Protein AF-A0A662VIE0-F1 (afdb_monomer_lite)

Sequence (160 aa):
VREYFLGFIYTVRKREKILIAVNLGGCILPSILAIKALFDLSIQISLIYWAIAFLLTSLLIYISARPVPGVGIVVPMFVPPIFASLISFIIVLASGAPINIIPKHSFSIGVLSSLFGADLLHLKDLQKIGPGVVSIGGAGTFDGIFLTGVFSVIFSLFLI

pLDDT: mean 90.66, std 10.14, range [57.38, 98.69]

Foldseek 3Di:
DFDDDPNDTDDDPDPQDEAEAEACQLAVVLQVLLVVLLVVCCVQFPVVLLVVLLVVLLQQQQVQWDQDAQAGIDHDLCSLLLSLLVSLQVSCVVRVTDLVSSLSSSLSSSLNSNLVNGPVVCPVVVVVRTGDYDYRSDDDNHRSSNSSSVSSSVNNVVVD

Radius of gyration: 19.53 Å; chains: 1; bounding box: 45×24×67 Å

Structure (mmCIF, N/CA/C/O backbone):
data_AF-A0A662VIE0-F1
#
_entry.id   AF-A0A662VIE0-F1
#
loop_
_atom_site.group_PDB
_atom_site.id
_atom_site.type_symbol
_atom_site.label_atom_id
_atom_site.label_alt_id
_atom_site.label_comp_id
_atom_site.label_asym_id
_atom_site.label_entity_id
_atom_site.label_seq_id
_atom_site.pdbx_PDB_ins_code
_atom_site.Cartn_x
_atom_site.Cartn_y
_atom_site.Cartn_z
_atom_site.occupancy
_atom_site.B_iso_or_equiv
_atom_site.auth_seq_id
_atom_site.auth_comp_id
_atom_site.auth_asym_id
_atom_site.auth_atom_id
_atom_site.pdbx_PDB_model_num
ATOM 1 N N . VAL A 1 1 ? -19.731 1.491 34.404 1.00 63.28 1 VAL A N 1
ATOM 2 C CA . VAL A 1 1 ? -20.916 2.108 35.052 1.00 63.28 1 VAL A CA 1
ATOM 3 C C . VAL A 1 1 ? -20.764 1.914 36.554 1.00 63.28 1 VAL A C 1
ATOM 5 O O . VAL A 1 1 ? -20.293 0.849 36.947 1.00 63.28 1 VAL A O 1
ATOM 8 N N . ARG A 1 2 ? -21.028 2.940 37.377 1.00 65.44 2 ARG A N 1
ATOM 9 C CA . ARG A 1 2 ? -21.099 2.772 38.838 1.00 65.44 2 ARG A CA 1
ATOM 10 C C . ARG A 1 2 ? -22.518 2.338 39.159 1.00 65.44 2 ARG A C 1
ATOM 12 O O . ARG A 1 2 ? -23.442 3.091 38.874 1.00 65.44 2 ARG A O 1
ATOM 19 N N . GLU A 1 3 ? -22.674 1.134 39.686 1.00 69.75 3 GLU A N 1
ATOM 20 C CA . GLU A 1 3 ? -23.978 0.636 40.109 1.00 69.75 3 GLU A CA 1
ATOM 21 C C . GLU A 1 3 ? -24.020 0.543 41.628 1.00 69.75 3 GLU A C 1
ATOM 23 O O . GLU A 1 3 ? -23.048 0.139 42.275 1.00 69.75 3 GLU A O 1
ATOM 28 N N . TYR A 1 4 ? -25.147 0.975 42.186 1.00 74.12 4 TYR A N 1
ATOM 29 C CA . TYR A 1 4 ? -25.430 0.877 43.606 1.00 74.12 4 TYR A CA 1
ATOM 30 C C . TYR A 1 4 ? -26.177 -0.428 43.843 1.00 74.12 4 TYR A C 1
ATOM 32 O O . TYR A 1 4 ? -27.304 -0.594 43.382 1.00 74.12 4 TYR A O 1
ATOM 40 N N . PHE A 1 5 ? -25.555 -1.345 44.575 1.00 76.25 5 PHE A N 1
ATOM 41 C CA . PHE A 1 5 ? -26.198 -2.576 45.021 1.00 76.25 5 PHE A CA 1
ATOM 42 C C . PHE A 1 5 ? -25.944 -2.724 46.523 1.00 76.25 5 PHE A C 1
ATOM 44 O O . PHE A 1 5 ? -24.807 -2.604 46.969 1.00 76.25 5 PHE A O 1
ATOM 51 N N . LEU A 1 6 ? -26.999 -2.898 47.326 1.00 76.56 6 LEU A N 1
ATOM 52 C CA . LEU A 1 6 ? -26.902 -3.035 48.793 1.00 76.56 6 LEU A CA 1
ATOM 53 C C . LEU A 1 6 ? -26.056 -1.946 49.502 1.00 76.56 6 LEU A C 1
ATOM 55 O O . LEU A 1 6 ? -25.358 -2.228 50.468 1.00 76.56 6 LEU A O 1
ATOM 59 N N . GLY A 1 7 ? -26.082 -0.696 49.027 1.00 78.94 7 GLY A N 1
ATOM 60 C CA . GLY A 1 7 ? -25.344 0.418 49.648 1.00 78.94 7 GLY A CA 1
ATOM 61 C C . GLY A 1 7 ? -23.833 0.451 49.368 1.00 78.94 7 GLY A C 1
ATOM 62 O O . GLY A 1 7 ? -23.171 1.415 49.747 1.00 78.94 7 GLY A O 1
ATOM 63 N N . PHE A 1 8 ? -23.291 -0.535 48.650 1.00 79.00 8 PHE A N 1
ATOM 64 C CA . PHE A 1 8 ? -21.900 -0.544 48.201 1.00 79.00 8 PHE A CA 1
ATOM 65 C C . PHE A 1 8 ? -21.789 -0.036 46.758 1.00 79.00 8 PHE A C 1
ATOM 67 O O . PHE A 1 8 ? -22.622 -0.335 45.898 1.00 79.00 8 PHE A O 1
ATOM 74 N N . ILE A 1 9 ? -20.743 0.750 46.487 1.00 76.81 9 ILE A N 1
ATOM 75 C CA . ILE A 1 9 ? -20.433 1.233 45.138 1.00 76.81 9 ILE A CA 1
ATOM 76 C C . ILE A 1 9 ? -19.655 0.137 44.413 1.00 76.81 9 ILE A C 1
ATOM 78 O O . ILE A 1 9 ? -18.470 -0.071 44.679 1.00 76.81 9 ILE A O 1
ATOM 82 N N . TYR A 1 10 ? -20.298 -0.525 43.453 1.00 72.81 10 TYR A N 1
ATOM 83 C CA . TYR A 1 10 ? -19.626 -1.477 42.576 1.00 72.81 10 TYR A CA 1
ATOM 84 C C . TYR A 1 10 ? -19.176 -0.777 41.294 1.00 72.81 10 TYR A C 1
ATOM 86 O O . TYR A 1 10 ? -19.947 -0.100 40.608 1.00 72.81 10 TYR A O 1
ATOM 94 N N . THR A 1 11 ? -17.903 -0.959 40.939 1.00 71.06 11 THR A N 1
ATOM 95 C CA . THR A 1 11 ? -17.400 -0.569 39.617 1.00 71.06 11 THR A CA 1
ATOM 96 C C . THR A 1 11 ? -17.534 -1.757 38.678 1.00 71.06 11 THR A C 1
ATOM 98 O O . THR A 1 11 ? -16.665 -2.627 38.631 1.00 71.06 11 THR A O 1
ATOM 101 N N . VAL A 1 12 ? -18.612 -1.787 37.896 1.00 71.31 12 VAL A N 1
ATOM 102 C CA . VAL A 1 12 ? -18.763 -2.773 36.824 1.00 71.31 12 VAL A CA 1
ATOM 103 C C . VAL A 1 12 ? -17.941 -2.293 35.626 1.00 71.31 12 VAL A C 1
ATOM 105 O O . VAL A 1 12 ? -18.335 -1.367 34.902 1.00 71.31 12 VAL A O 1
ATOM 108 N N . ARG A 1 13 ? -16.765 -2.903 35.421 1.00 61.56 13 ARG A N 1
ATOM 109 C CA . ARG A 1 13 ? -16.000 -2.779 34.172 1.00 61.56 13 ARG A CA 1
ATOM 110 C C . ARG A 1 13 ? -16.655 -3.675 33.123 1.00 61.56 13 ARG A C 1
ATOM 112 O O . ARG A 1 13 ? -16.384 -4.872 33.065 1.00 61.56 13 ARG A O 1
ATOM 119 N N . LYS A 1 14 ? -17.537 -3.107 32.300 1.00 64.62 14 LYS A N 1
ATOM 120 C CA . LYS A 1 14 ? -18.070 -3.810 31.128 1.00 64.62 14 LYS A CA 1
ATOM 121 C C . LYS A 1 14 ? -16.891 -4.066 30.184 1.00 64.62 14 LYS A C 1
ATOM 123 O O . LYS A 1 14 ? -16.194 -3.126 29.816 1.00 64.62 14 LYS A O 1
ATOM 128 N N . ARG A 1 15 ? -16.612 -5.331 29.851 1.00 59.56 15 ARG A N 1
ATOM 129 C CA . ARG A 1 15 ? -15.583 -5.675 28.857 1.00 59.56 15 ARG A CA 1
ATOM 130 C C . ARG A 1 15 ? -16.057 -5.148 27.505 1.00 59.56 15 ARG A C 1
ATOM 132 O O . ARG A 1 15 ? -16.968 -5.714 26.904 1.00 59.56 15 ARG A O 1
ATOM 139 N N . GLU A 1 16 ? -15.462 -4.057 27.059 1.00 71.06 16 GLU A N 1
ATOM 140 C CA . GLU A 1 16 ? -15.642 -3.529 25.715 1.00 71.06 16 GLU A CA 1
ATOM 141 C C . GLU A 1 16 ? -14.942 -4.480 24.741 1.00 71.06 16 GLU A C 1
ATOM 143 O O . GLU A 1 16 ? -13.717 -4.575 24.706 1.00 71.06 16 GLU A O 1
ATOM 148 N N . LYS A 1 17 ? -15.730 -5.294 24.031 1.00 79.88 17 LYS A N 1
ATOM 149 C CA . LYS A 1 17 ? -15.209 -6.180 22.989 1.00 79.88 17 LYS A CA 1
ATOM 150 C C . LYS A 1 17 ? -15.035 -5.361 21.713 1.00 79.88 17 LYS A C 1
ATOM 152 O O . LYS A 1 17 ? -15.981 -4.710 21.275 1.00 79.88 17 LYS A O 1
ATOM 157 N N . ILE A 1 18 ? -13.847 -5.433 21.122 1.00 84.75 18 ILE A N 1
ATOM 158 C CA . ILE A 1 18 ? -13.578 -4.926 19.776 1.00 84.75 18 ILE A CA 1
ATOM 159 C C . ILE A 1 18 ? -13.529 -6.142 18.852 1.00 84.75 18 ILE A C 1
ATOM 161 O O . ILE A 1 18 ? -12.729 -7.053 19.070 1.00 84.75 18 ILE A O 1
ATOM 165 N N . LEU A 1 19 ? -14.415 -6.185 17.859 1.00 87.94 19 LEU A N 1
ATOM 166 C CA . LEU A 1 19 ? -14.378 -7.179 16.791 1.00 87.94 19 LEU A CA 1
ATOM 167 C C . LEU A 1 19 ? -13.547 -6.606 15.643 1.00 87.94 19 LEU A C 1
ATOM 169 O O . LEU A 1 19 ? -13.921 -5.582 15.077 1.00 87.94 19 LEU A O 1
ATOM 173 N N . ILE A 1 20 ? -12.450 -7.271 15.291 1.00 89.25 20 ILE A N 1
ATOM 174 C CA . ILE A 1 20 ? -11.660 -6.920 14.109 1.00 89.25 20 ILE A CA 1
ATOM 175 C C . ILE A 1 20 ? -12.140 -7.794 12.951 1.00 89.25 20 ILE A C 1
ATOM 177 O O . ILE A 1 20 ? -11.976 -9.013 12.981 1.00 89.25 20 ILE A O 1
ATOM 181 N N . ALA A 1 21 ? -12.756 -7.171 11.953 1.00 90.88 21 ALA A N 1
ATOM 182 C CA . ALA A 1 21 ? -13.117 -7.794 10.687 1.00 90.88 21 ALA A CA 1
ATOM 183 C C . ALA A 1 21 ? -12.044 -7.494 9.631 1.00 90.88 21 ALA A C 1
ATOM 185 O O . ALA A 1 21 ? -11.347 -6.484 9.716 1.00 90.88 21 ALA A O 1
ATOM 186 N N . VAL A 1 22 ? -11.912 -8.368 8.633 1.00 92.12 22 VAL A N 1
ATOM 187 C CA . VAL A 1 22 ? -11.001 -8.169 7.498 1.00 92.12 22 VAL A CA 1
ATOM 188 C C . VAL A 1 22 ? -11.806 -8.246 6.210 1.00 92.12 22 VAL A C 1
ATOM 190 O O . VAL A 1 22 ? -12.504 -9.229 5.962 1.00 92.12 22 VAL A O 1
ATOM 193 N N . ASN A 1 23 ? -11.713 -7.207 5.388 1.00 92.00 23 ASN A N 1
ATOM 194 C CA . ASN A 1 23 ? -12.481 -7.100 4.160 1.00 92.00 23 ASN A CA 1
ATOM 195 C C . ASN A 1 23 ? -11.909 -7.987 3.043 1.00 92.00 23 ASN A C 1
ATOM 197 O O . ASN A 1 23 ? -10.735 -7.872 2.678 1.00 92.00 23 ASN A O 1
ATOM 201 N N . LEU A 1 24 ? -12.752 -8.837 2.448 1.00 92.25 24 LEU A N 1
ATOM 202 C CA . LEU A 1 24 ? -12.349 -9.713 1.348 1.00 92.25 24 LEU A CA 1
ATOM 203 C C . LEU A 1 24 ? -11.944 -8.921 0.092 1.00 92.25 24 LEU A C 1
ATOM 205 O O . LEU A 1 24 ? -10.879 -9.164 -0.471 1.00 92.25 24 LEU A O 1
ATOM 209 N N . GLY A 1 25 ? -12.779 -7.972 -0.338 1.00 90.50 25 GLY A N 1
ATOM 210 C CA . GLY A 1 25 ? -12.562 -7.182 -1.554 1.00 90.50 25 GLY A CA 1
ATOM 211 C C . GLY A 1 25 ? -11.614 -6.002 -1.347 1.00 90.50 25 GLY A C 1
ATOM 212 O O . GLY A 1 25 ? -10.791 -5.718 -2.210 1.00 90.50 25 GLY A O 1
ATOM 213 N N . GLY A 1 26 ? -11.697 -5.348 -0.189 1.00 90.56 26 GLY A N 1
ATOM 214 C CA . GLY A 1 26 ? -10.900 -4.170 0.150 1.00 90.56 26 GLY A CA 1
ATOM 215 C C . GLY A 1 26 ? -9.487 -4.475 0.651 1.00 90.56 26 GLY A C 1
ATOM 216 O O . GLY A 1 26 ? -8.593 -3.670 0.417 1.00 90.56 26 GLY A O 1
ATOM 217 N N . CYS A 1 27 ? -9.258 -5.630 1.294 1.00 93.44 27 CYS A N 1
ATOM 218 C CA . CYS A 1 27 ? -7.961 -5.983 1.888 1.00 93.44 27 CYS A CA 1
ATOM 219 C C . CYS A 1 27 ? -7.388 -7.299 1.348 1.00 93.44 27 CYS A C 1
ATOM 221 O O . CYS A 1 27 ? -6.265 -7.303 0.842 1.00 93.44 27 CYS A O 1
ATOM 223 N N . ILE A 1 28 ? -8.126 -8.412 1.414 1.00 95.06 28 ILE A N 1
ATOM 224 C CA . ILE A 1 28 ? -7.574 -9.746 1.101 1.00 95.06 28 ILE A CA 1
ATOM 225 C C . ILE A 1 28 ? -7.199 -9.870 -0.380 1.00 95.06 28 ILE A C 1
ATOM 227 O O . ILE A 1 28 ? -6.041 -10.150 -0.691 1.00 95.06 28 ILE A O 1
ATOM 231 N N . LEU A 1 29 ? -8.146 -9.641 -1.297 1.00 95.12 29 LEU A N 1
ATOM 232 C CA . LEU A 1 29 ? -7.886 -9.754 -2.737 1.00 95.12 29 LEU A CA 1
ATOM 233 C C . LEU A 1 29 ? -6.785 -8.787 -3.214 1.00 95.12 29 LEU A C 1
ATOM 235 O O . LEU A 1 29 ? -5.857 -9.254 -3.877 1.00 95.12 29 LEU A O 1
ATOM 239 N N . PRO A 1 30 ? -6.795 -7.489 -2.850 1.00 95.56 30 PRO A N 1
ATOM 240 C CA . PRO A 1 30 ? -5.729 -6.567 -3.230 1.00 95.56 30 PRO A CA 1
ATOM 241 C C . PRO A 1 30 ? -4.369 -7.019 -2.703 1.00 95.56 30 PRO A C 1
ATOM 243 O O . PRO A 1 30 ? -3.398 -7.005 -3.454 1.00 95.56 30 PRO A O 1
ATOM 246 N N . SER A 1 31 ? -4.299 -7.485 -1.450 1.00 97.38 31 SER A N 1
ATOM 247 C CA . SER A 1 31 ? -3.048 -7.962 -0.846 1.00 97.38 31 SER A CA 1
ATOM 248 C C . SER A 1 31 ? -2.485 -9.176 -1.577 1.00 97.38 31 SER A C 1
ATOM 250 O O . SER A 1 31 ? -1.291 -9.214 -1.862 1.00 97.38 31 SER A O 1
ATOM 252 N N . ILE A 1 32 ? -3.333 -10.141 -1.951 1.00 98.12 32 ILE A N 1
ATOM 253 C CA . ILE A 1 32 ? -2.916 -11.301 -2.752 1.00 98.12 32 ILE A CA 1
ATOM 254 C C . ILE A 1 32 ? -2.345 -10.840 -4.098 1.00 98.12 32 ILE A C 1
ATOM 256 O O . ILE A 1 32 ? -1.264 -11.280 -4.491 1.00 98.12 32 ILE A O 1
ATOM 260 N N . LEU A 1 33 ? -3.030 -9.925 -4.791 1.00 98.19 33 LEU A N 1
ATOM 261 C CA . LEU A 1 33 ? -2.561 -9.393 -6.073 1.00 98.19 33 LEU A CA 1
ATOM 262 C C . LEU A 1 33 ? -1.246 -8.614 -5.925 1.00 98.19 33 LEU A C 1
ATOM 264 O O . LEU A 1 33 ? -0.368 -8.729 -6.777 1.00 98.19 33 LEU A O 1
ATOM 268 N N . ALA A 1 34 ? -1.082 -7.856 -4.842 1.00 98.25 34 ALA A N 1
ATOM 269 C CA . ALA A 1 34 ? 0.118 -7.073 -4.568 1.00 98.25 34 ALA A CA 1
ATOM 270 C C . ALA A 1 34 ? 1.328 -7.949 -4.211 1.00 98.25 34 ALA A C 1
ATOM 272 O O . ALA A 1 34 ? 2.441 -7.662 -4.655 1.00 98.25 34 ALA A O 1
ATOM 273 N N . ILE A 1 35 ? 1.107 -9.042 -3.473 1.00 98.38 35 ILE A N 1
ATOM 274 C CA . ILE A 1 35 ? 2.117 -10.071 -3.189 1.00 98.38 35 ILE A CA 1
ATOM 275 C C . ILE A 1 35 ? 2.496 -10.811 -4.474 1.00 98.38 35 ILE A C 1
ATOM 277 O O . ILE A 1 35 ? 3.675 -11.012 -4.753 1.00 98.38 35 ILE A O 1
ATOM 281 N N . LYS A 1 36 ? 1.518 -11.170 -5.310 1.00 98.25 36 LYS A N 1
ATOM 282 C CA . LYS A 1 36 ? 1.792 -11.757 -6.627 1.00 98.25 36 LYS A CA 1
ATOM 283 C C . LYS A 1 36 ? 2.630 -10.807 -7.485 1.00 98.25 36 LYS A C 1
ATOM 285 O O . LYS A 1 36 ? 3.603 -11.233 -8.099 1.00 98.25 36 LYS A O 1
ATOM 290 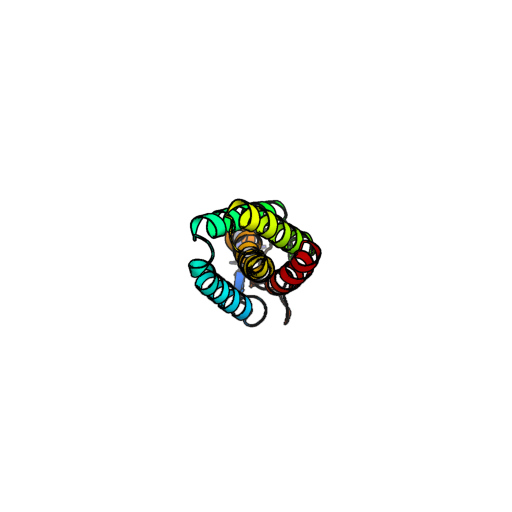N N . ALA A 1 37 ? 2.285 -9.518 -7.507 1.00 97.88 37 ALA A N 1
ATOM 291 C CA . ALA A 1 37 ? 3.049 -8.498 -8.218 1.00 97.88 37 ALA A CA 1
ATOM 292 C C . ALA A 1 37 ? 4.489 -8.378 -7.691 1.00 97.88 37 ALA A C 1
ATOM 294 O O . ALA A 1 37 ? 5.403 -8.251 -8.498 1.00 97.88 37 ALA A O 1
ATOM 295 N N . LEU A 1 38 ? 4.704 -8.482 -6.375 1.00 97.94 38 LEU A N 1
ATOM 296 C CA . LEU A 1 38 ? 6.040 -8.536 -5.773 1.00 97.94 38 LEU A CA 1
ATOM 297 C C . LEU A 1 38 ? 6.860 -9.724 -6.304 1.00 97.94 38 LEU A C 1
ATOM 299 O O . LEU A 1 38 ? 7.998 -9.534 -6.725 1.00 97.94 38 LEU A O 1
ATOM 303 N N . PHE A 1 39 ? 6.283 -10.927 -6.343 1.00 97.25 39 PHE A N 1
ATOM 304 C CA . PHE A 1 39 ? 6.978 -12.106 -6.875 1.00 97.25 39 PHE A CA 1
ATOM 305 C C . PHE A 1 39 ? 7.306 -11.987 -8.369 1.00 97.25 39 PHE A C 1
ATOM 307 O O . PHE A 1 39 ? 8.388 -12.383 -8.794 1.00 97.25 39 PHE A O 1
ATOM 314 N N . ASP A 1 40 ? 6.420 -11.394 -9.173 1.00 95.94 40 ASP A N 1
ATOM 315 C CA . ASP A 1 40 ? 6.742 -11.093 -10.573 1.00 95.94 40 ASP A CA 1
ATOM 316 C C . ASP A 1 40 ? 7.915 -10.101 -10.683 1.00 95.94 40 ASP A C 1
ATOM 318 O O . ASP A 1 40 ? 8.771 -10.228 -11.558 1.00 95.94 40 ASP A O 1
ATOM 322 N N . LEU A 1 41 ? 7.928 -9.081 -9.817 1.00 96.88 41 LEU A N 1
ATOM 323 C CA . LEU A 1 41 ? 8.922 -8.009 -9.825 1.00 96.88 41 LEU A CA 1
ATOM 324 C C . LEU A 1 41 ? 10.296 -8.487 -9.363 1.00 96.88 41 LEU A C 1
ATOM 326 O O . LEU A 1 41 ? 11.288 -7.950 -9.844 1.00 96.88 41 LEU A O 1
ATOM 330 N N . SER A 1 42 ? 10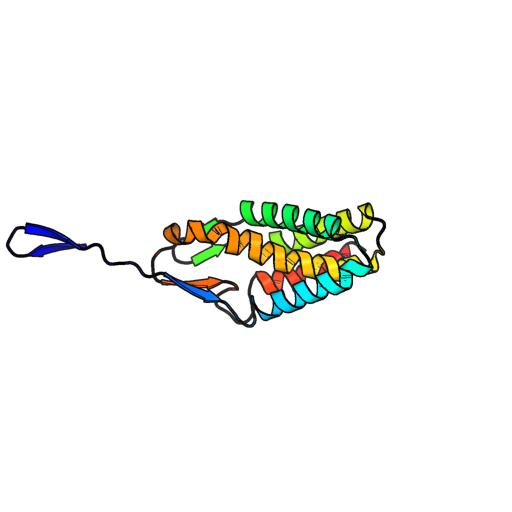.389 -9.504 -8.498 1.00 93.56 42 SER A N 1
ATOM 331 C CA . SER A 1 42 ? 11.681 -9.971 -7.967 1.00 93.56 42 SER A CA 1
ATOM 332 C C . SER A 1 42 ? 12.648 -10.503 -9.033 1.00 93.56 42 SER A C 1
ATOM 334 O O . SER A 1 42 ? 13.835 -10.653 -8.764 1.00 93.56 42 SER A O 1
ATOM 336 N N . ILE A 1 43 ? 12.153 -10.774 -10.246 1.00 93.88 43 ILE A N 1
ATOM 337 C CA . ILE A 1 43 ? 12.966 -11.161 -11.411 1.00 93.88 43 ILE A CA 1
ATOM 338 C C . ILE A 1 43 ? 13.611 -9.929 -12.078 1.00 93.88 43 ILE A C 1
ATOM 340 O O . ILE A 1 43 ? 14.653 -10.040 -12.715 1.00 93.88 43 ILE A O 1
ATOM 344 N N . GLN A 1 44 ? 12.988 -8.754 -11.951 1.00 94.69 44 GLN A N 1
ATOM 345 C CA . GLN A 1 44 ? 13.355 -7.517 -12.653 1.00 94.69 44 GLN A CA 1
ATOM 346 C C . GLN A 1 44 ? 14.021 -6.481 -11.740 1.00 94.69 44 GLN A C 1
ATOM 348 O O . GLN A 1 44 ? 14.810 -5.668 -12.213 1.00 94.69 44 GLN A O 1
ATOM 353 N N . ILE A 1 45 ? 13.702 -6.496 -10.446 1.00 95.69 45 ILE A N 1
ATOM 354 C CA . ILE A 1 45 ? 14.254 -5.596 -9.435 1.00 95.69 45 ILE A CA 1
ATOM 355 C C . ILE A 1 45 ? 14.587 -6.391 -8.169 1.00 95.69 45 ILE A C 1
ATOM 357 O O . ILE A 1 45 ? 13.833 -7.269 -7.751 1.00 95.69 45 ILE A O 1
ATOM 361 N N . SER A 1 46 ? 15.730 -6.090 -7.546 1.00 96.31 46 SER A N 1
ATOM 362 C CA . SER A 1 46 ? 16.131 -6.766 -6.308 1.00 96.31 46 SER A CA 1
ATOM 363 C C . SER A 1 46 ? 15.147 -6.474 -5.173 1.00 96.31 46 SER A C 1
ATOM 365 O O . SER A 1 46 ? 14.693 -5.340 -4.995 1.00 96.31 46 SER A O 1
ATOM 367 N N . LEU A 1 47 ? 14.879 -7.493 -4.353 1.00 96.81 47 LEU A N 1
ATOM 368 C CA . LEU A 1 47 ? 13.954 -7.414 -3.221 1.00 96.81 47 LEU A CA 1
ATOM 369 C C . LEU A 1 47 ? 14.333 -6.307 -2.223 1.00 96.81 47 LEU A C 1
ATOM 371 O O . LEU A 1 47 ? 13.455 -5.758 -1.564 1.00 96.81 47 LEU A O 1
ATOM 375 N N . ILE A 1 48 ? 15.617 -5.936 -2.141 1.00 97.50 48 ILE A N 1
ATOM 376 C CA . ILE A 1 48 ? 16.078 -4.848 -1.270 1.00 97.50 48 ILE A CA 1
ATOM 377 C C . ILE A 1 48 ? 15.478 -3.493 -1.667 1.00 97.50 48 ILE A C 1
ATOM 379 O O . ILE A 1 48 ? 15.042 -2.746 -0.797 1.00 97.50 48 ILE A O 1
ATOM 383 N N . TYR A 1 49 ? 15.388 -3.192 -2.966 1.00 97.94 49 TYR A N 1
ATOM 384 C CA . TYR A 1 49 ? 14.812 -1.937 -3.453 1.00 97.94 49 TYR A CA 1
ATOM 385 C C . TYR A 1 49 ? 13.313 -1.887 -3.183 1.00 97.94 49 TYR A C 1
ATOM 387 O O . TYR A 1 49 ? 12.807 -0.881 -2.685 1.00 97.94 49 TYR A O 1
ATOM 395 N N . TRP A 1 50 ? 12.622 -3.003 -3.424 1.00 98.19 50 TRP A N 1
ATOM 396 C CA . TRP A 1 50 ? 11.210 -3.126 -3.081 1.00 98.19 50 TRP A CA 1
ATOM 397 C C . TRP A 1 50 ? 10.985 -2.940 -1.574 1.00 98.19 50 TRP A C 1
ATOM 399 O O . TRP A 1 50 ? 10.120 -2.168 -1.170 1.00 98.19 50 TRP A O 1
ATOM 409 N N . ALA A 1 51 ? 11.805 -3.576 -0.730 1.00 98.38 51 ALA A N 1
ATOM 410 C CA . ALA A 1 51 ? 11.708 -3.461 0.723 1.00 98.38 51 ALA A CA 1
ATOM 411 C C . ALA A 1 51 ? 11.954 -2.025 1.210 1.00 98.38 51 ALA A C 1
ATOM 413 O O . ALA A 1 51 ? 11.228 -1.546 2.079 1.00 98.38 51 ALA A O 1
ATOM 414 N N . ILE A 1 52 ? 12.926 -1.311 0.629 1.00 98.44 52 ILE A N 1
ATOM 415 C CA . ILE A 1 52 ? 13.170 0.109 0.927 1.00 98.44 52 ILE A CA 1
ATOM 416 C C . ILE A 1 52 ? 11.940 0.945 0.560 1.00 98.44 52 ILE A C 1
ATOM 418 O O . ILE A 1 52 ? 11.459 1.716 1.391 1.00 98.44 52 ILE A O 1
ATOM 422 N N . ALA A 1 53 ? 11.396 0.770 -0.648 1.00 98.50 53 ALA A N 1
ATOM 423 C CA . ALA A 1 53 ? 10.195 1.480 -1.081 1.00 98.50 53 ALA A CA 1
ATOM 424 C C . ALA A 1 53 ? 9.005 1.202 -0.153 1.00 98.50 53 ALA A C 1
ATOM 426 O O . ALA A 1 53 ? 8.298 2.128 0.250 1.00 98.50 53 ALA A O 1
ATOM 427 N N . PHE A 1 54 ? 8.819 -0.062 0.228 1.00 98.69 54 PHE A N 1
ATOM 428 C CA . PHE A 1 54 ? 7.749 -0.500 1.111 1.00 98.69 54 PHE A CA 1
ATOM 429 C C . PHE A 1 54 ? 7.885 0.121 2.502 1.00 98.69 54 PHE A C 1
ATOM 431 O O . PHE A 1 54 ? 6.912 0.665 3.022 1.00 98.69 54 PHE A O 1
ATOM 438 N N . LEU A 1 55 ? 9.075 0.082 3.104 1.00 98.50 55 LEU A N 1
ATOM 439 C CA . LEU A 1 55 ? 9.312 0.625 4.442 1.00 98.50 55 LEU A CA 1
ATOM 440 C C . LEU A 1 55 ? 9.143 2.145 4.474 1.00 98.50 55 LEU A C 1
ATOM 442 O O . LEU A 1 55 ? 8.452 2.658 5.355 1.00 98.50 55 LEU A O 1
ATOM 446 N N . LEU A 1 56 ? 9.713 2.859 3.498 1.00 98.50 56 LEU A N 1
ATOM 447 C CA . LEU A 1 56 ? 9.580 4.314 3.397 1.00 98.50 56 LEU A CA 1
ATOM 448 C C . LEU A 1 56 ? 8.118 4.728 3.215 1.00 98.50 56 LEU A C 1
ATOM 450 O O . LEU A 1 56 ? 7.617 5.571 3.956 1.00 98.50 56 LEU A O 1
ATOM 454 N N . THR A 1 57 ? 7.414 4.099 2.272 1.00 98.56 57 THR A N 1
ATOM 455 C CA . THR A 1 57 ? 6.009 4.425 1.999 1.00 98.56 57 THR A CA 1
ATOM 456 C C . THR A 1 57 ? 5.126 4.084 3.201 1.00 98.56 57 THR A C 1
ATOM 458 O O . THR A 1 57 ? 4.282 4.889 3.586 1.00 98.56 57 THR A O 1
ATOM 461 N N . SER A 1 58 ? 5.357 2.940 3.856 1.00 98.50 58 SER A N 1
ATOM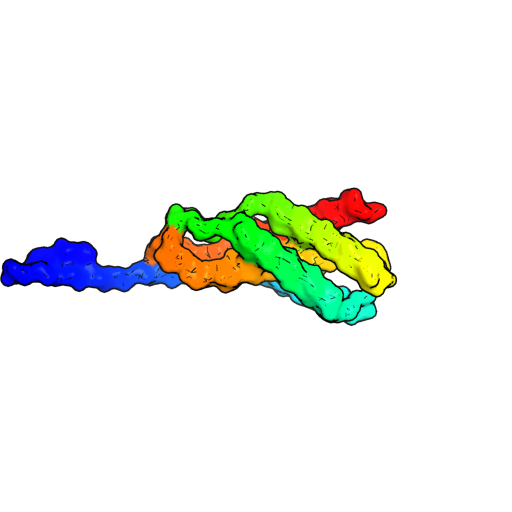 462 C CA . SER A 1 58 ? 4.609 2.548 5.061 1.00 98.50 58 SER A CA 1
ATOM 463 C C . SER A 1 58 ? 4.812 3.535 6.204 1.00 98.50 58 SER A C 1
ATOM 465 O O . SER A 1 58 ? 3.850 3.873 6.886 1.00 98.50 58 SER A O 1
ATOM 467 N N . LEU A 1 59 ? 6.041 4.023 6.404 1.00 98.38 59 LEU A N 1
ATOM 468 C CA . LEU A 1 59 ? 6.347 5.018 7.431 1.00 98.38 59 LEU A CA 1
ATOM 469 C C . LEU A 1 59 ? 5.612 6.339 7.170 1.00 98.38 59 LEU A C 1
ATOM 471 O O . LEU A 1 59 ? 5.024 6.907 8.088 1.00 98.38 59 LEU A O 1
ATOM 475 N N . LEU A 1 60 ? 5.606 6.815 5.922 1.00 98.19 60 LEU A N 1
ATOM 476 C CA . LEU A 1 60 ? 4.900 8.044 5.556 1.00 98.19 60 LEU A CA 1
ATOM 477 C C . LEU A 1 60 ? 3.383 7.914 5.734 1.00 98.19 60 LEU A C 1
ATOM 479 O O . LEU A 1 60 ? 2.740 8.833 6.246 1.00 98.19 60 LEU A O 1
ATOM 483 N N . ILE A 1 61 ? 2.813 6.769 5.352 1.00 97.06 61 ILE A N 1
ATOM 484 C CA . ILE A 1 61 ? 1.390 6.475 5.555 1.00 97.06 61 ILE A CA 1
ATOM 485 C C . ILE A 1 61 ? 1.071 6.402 7.049 1.00 97.06 61 ILE A C 1
ATOM 487 O O . ILE A 1 61 ? 0.100 7.014 7.484 1.00 97.06 61 ILE A O 1
ATOM 491 N N . TYR A 1 62 ? 1.912 5.729 7.837 1.00 96.69 62 TYR A N 1
ATOM 492 C CA . TYR A 1 62 ? 1.755 5.621 9.285 1.00 96.69 62 TYR A CA 1
ATOM 493 C C . TYR A 1 62 ? 1.704 6.998 9.957 1.00 96.69 62 TYR A C 1
ATOM 495 O O . TYR A 1 62 ? 0.777 7.285 10.703 1.00 96.69 62 TYR A O 1
ATOM 503 N N . ILE A 1 63 ? 2.643 7.893 9.638 1.00 96.94 63 ILE A N 1
ATOM 504 C CA . ILE A 1 63 ? 2.673 9.252 10.209 1.00 96.94 63 ILE A CA 1
ATOM 505 C C . ILE A 1 63 ? 1.463 10.090 9.752 1.00 96.94 63 ILE A C 1
ATOM 507 O O . ILE A 1 63 ? 1.021 10.996 10.459 1.00 96.94 63 ILE A O 1
ATOM 511 N N . SER A 1 64 ? 0.914 9.793 8.573 1.00 95.31 64 SER A N 1
ATOM 512 C CA . SER A 1 64 ? -0.251 10.493 8.016 1.00 95.31 64 SER A CA 1
ATOM 513 C C . SER A 1 64 ? -1.586 9.993 8.576 1.00 95.31 64 SER A C 1
ATOM 515 O O . SER A 1 64 ? -2.601 10.682 8.438 1.00 95.31 64 SER A O 1
ATOM 517 N N . ALA A 1 65 ? -1.602 8.809 9.187 1.00 93.25 65 ALA A N 1
ATOM 518 C CA . ALA A 1 65 ? -2.796 8.180 9.721 1.00 93.25 65 ALA A CA 1
ATOM 519 C C . ALA A 1 65 ? -3.163 8.732 11.104 1.00 93.25 65 ALA A C 1
ATOM 521 O O . ALA A 1 65 ? -2.308 9.124 11.900 1.00 93.25 65 ALA A O 1
ATOM 522 N N . ARG A 1 66 ? -4.465 8.787 11.398 1.00 91.75 66 ARG A N 1
ATOM 523 C CA . ARG A 1 66 ? -4.984 9.253 12.690 1.00 91.75 66 ARG A CA 1
ATOM 524 C C . ARG A 1 66 ? -6.109 8.339 13.179 1.00 91.75 66 ARG A C 1
ATOM 526 O O . ARG A 1 66 ? -7.064 8.130 12.433 1.00 91.75 66 ARG A O 1
ATOM 533 N N . PRO A 1 67 ? -6.059 7.826 14.421 1.00 89.06 67 PRO A N 1
ATOM 534 C CA . PRO A 1 67 ? -7.192 7.128 15.015 1.00 89.06 67 PRO A CA 1
ATOM 535 C C . PRO A 1 67 ? -8.272 8.147 15.404 1.00 89.06 67 PRO A C 1
ATOM 537 O O . PRO A 1 67 ? -8.032 9.041 16.217 1.00 89.06 67 PRO A O 1
ATOM 540 N N . VAL A 1 68 ? -9.463 8.015 14.826 1.00 87.69 68 VAL A N 1
ATOM 541 C CA . VAL A 1 68 ? -10.621 8.877 15.087 1.00 87.69 68 VAL A CA 1
ATOM 542 C C . VAL A 1 68 ? -11.708 8.063 15.805 1.00 87.69 68 VAL A C 1
ATOM 544 O O . VAL A 1 68 ? -12.183 7.063 15.253 1.00 87.69 68 VAL A O 1
ATOM 547 N N . PRO A 1 69 ? -12.120 8.469 17.025 1.00 85.19 69 PRO A N 1
ATOM 548 C CA . PRO A 1 69 ? -13.153 7.777 17.794 1.00 85.19 69 PRO A CA 1
ATOM 549 C C . PRO A 1 69 ? -14.455 7.609 17.011 1.00 85.19 69 PRO A C 1
ATOM 551 O O . PRO A 1 69 ? -14.935 8.553 16.385 1.00 85.19 69 PRO A O 1
ATOM 554 N N . GLY A 1 70 ? -15.020 6.401 17.036 1.00 80.06 70 GLY A N 1
ATOM 555 C CA . GLY A 1 70 ? -16.257 6.070 16.320 1.00 80.06 70 GLY A CA 1
ATOM 556 C C . GLY A 1 70 ? -16.154 6.001 14.789 1.00 80.06 70 GLY A C 1
ATOM 557 O O . GLY A 1 70 ? -17.139 5.637 14.153 1.00 80.06 70 GLY A O 1
ATOM 558 N N . VAL A 1 71 ? -14.995 6.312 14.194 1.00 81.88 71 VAL A N 1
ATOM 559 C CA . VAL A 1 71 ? -14.772 6.253 12.736 1.00 81.88 71 VAL A CA 1
ATOM 560 C C . VAL A 1 71 ? -13.790 5.144 12.370 1.00 81.88 71 VAL A C 1
ATOM 562 O O . VAL A 1 71 ? -14.067 4.356 11.472 1.00 81.88 71 VAL A O 1
ATOM 565 N N . GLY A 1 72 ? -12.654 5.060 13.065 1.00 85.12 72 GLY A N 1
ATOM 566 C CA . GLY A 1 72 ? -11.583 4.127 12.725 1.00 85.12 72 GLY A CA 1
ATOM 567 C C . GLY A 1 72 ? -10.237 4.824 12.551 1.00 85.12 72 GLY A C 1
ATOM 568 O O . GLY A 1 72 ? -10.020 5.922 13.060 1.00 85.12 72 GLY A O 1
ATOM 569 N N . ILE A 1 73 ? -9.326 4.187 11.821 1.00 88.62 73 ILE A N 1
ATOM 570 C CA . ILE A 1 73 ? -8.061 4.801 11.409 1.00 88.62 73 ILE A CA 1
ATOM 571 C C . ILE A 1 73 ? -8.304 5.513 10.079 1.00 88.62 73 ILE A C 1
ATOM 573 O O . ILE A 1 73 ? -8.706 4.885 9.104 1.00 88.62 73 ILE A O 1
ATOM 577 N N . VAL A 1 74 ? -8.087 6.826 10.039 1.00 89.81 74 VAL A N 1
ATOM 578 C CA . VAL A 1 74 ? -8.265 7.627 8.823 1.00 89.81 74 VAL A CA 1
ATOM 579 C C . VAL A 1 74 ? -6.923 8.076 8.271 1.00 89.81 74 VAL A C 1
ATOM 581 O O . VAL A 1 74 ? -6.037 8.491 9.016 1.00 89.81 74 VAL A O 1
ATOM 584 N N . VAL A 1 75 ? -6.799 8.037 6.948 1.00 92.00 75 VAL A N 1
ATOM 585 C CA . VAL A 1 75 ? -5.651 8.554 6.198 1.00 92.00 75 VAL A CA 1
ATOM 586 C C . VAL A 1 75 ? -6.182 9.475 5.098 1.00 92.00 75 VAL A C 1
ATOM 588 O O . VAL A 1 75 ? -7.196 9.138 4.481 1.00 92.00 75 VAL A O 1
ATOM 591 N N . PRO A 1 76 ? -5.553 10.631 4.818 1.00 92.25 76 PRO A N 1
ATOM 592 C CA . PRO A 1 76 ? -5.972 11.473 3.704 1.00 92.25 76 PRO A CA 1
ATOM 593 C C . PRO A 1 76 ? -5.907 10.704 2.378 1.00 92.25 76 PRO A C 1
ATOM 595 O O . PRO A 1 76 ? -4.861 10.174 2.015 1.00 92.25 76 PRO A O 1
ATOM 598 N N . MET A 1 77 ? -7.021 10.668 1.646 1.00 90.38 77 MET A N 1
ATOM 599 C CA . MET A 1 77 ? -7.260 9.726 0.542 1.00 90.38 77 MET A CA 1
ATOM 600 C C . MET A 1 77 ? -6.142 9.660 -0.511 1.00 90.38 77 MET A C 1
ATOM 602 O O . MET A 1 77 ? -5.762 8.574 -0.938 1.00 90.38 77 MET A O 1
ATOM 606 N N . PHE A 1 78 ? -5.608 10.808 -0.934 1.00 94.44 78 PHE A N 1
ATOM 607 C CA . PHE A 1 78 ? -4.596 10.863 -1.994 1.00 94.44 78 PHE A CA 1
ATOM 608 C C . PHE A 1 78 ? -3.159 10.712 -1.492 1.00 94.44 78 PHE A C 1
ATOM 610 O O . PHE A 1 78 ? -2.254 10.513 -2.298 1.00 94.44 78 PHE A O 1
ATOM 617 N N . VAL A 1 79 ? -2.928 10.767 -0.180 1.00 95.25 79 VAL A N 1
ATOM 618 C CA . VAL A 1 79 ? -1.573 10.714 0.382 1.00 95.25 79 VAL A CA 1
ATOM 619 C C . VAL A 1 79 ? -0.901 9.353 0.124 1.00 95.25 79 VAL A C 1
ATOM 621 O O . VAL A 1 79 ? 0.186 9.350 -0.459 1.00 95.25 79 VAL A O 1
ATOM 624 N N . PRO A 1 80 ? -1.522 8.197 0.441 1.00 96.38 80 PRO A N 1
ATOM 625 C CA . PRO A 1 80 ? -0.940 6.890 0.137 1.00 96.38 80 PRO A CA 1
ATOM 626 C C . PRO A 1 80 ? -0.609 6.657 -1.350 1.00 96.38 80 PRO A C 1
ATOM 628 O O . PRO A 1 80 ? 0.532 6.284 -1.633 1.00 96.38 80 PRO A O 1
ATOM 631 N N . PRO A 1 81 ? -1.520 6.891 -2.324 1.00 97.75 81 PRO A N 1
ATOM 632 C CA . PRO A 1 81 ? -1.210 6.622 -3.729 1.00 97.75 81 PRO A CA 1
ATOM 633 C C . PRO A 1 81 ? -0.159 7.575 -4.312 1.00 97.75 81 PRO A C 1
ATOM 635 O O . PRO A 1 81 ? 0.641 7.153 -5.152 1.00 97.75 81 PRO A O 1
ATOM 638 N N . ILE A 1 82 ? -0.104 8.835 -3.861 1.00 98.38 82 ILE A N 1
ATOM 639 C CA . ILE A 1 82 ? 0.945 9.782 -4.274 1.00 98.38 82 ILE A CA 1
ATOM 640 C C . ILE A 1 82 ? 2.312 9.313 -3.767 1.00 98.38 82 ILE A C 1
ATOM 642 O O . ILE A 1 82 ? 3.257 9.227 -4.547 1.00 98.38 82 ILE A O 1
ATOM 646 N N . PHE A 1 83 ? 2.431 8.946 -2.488 1.00 98.44 83 PHE A N 1
ATOM 647 C CA . PHE A 1 83 ? 3.702 8.440 -1.965 1.00 98.44 83 PHE A CA 1
ATOM 648 C C . PHE A 1 83 ? 4.127 7.138 -2.639 1.00 98.44 83 PHE A C 1
ATOM 650 O O . PHE A 1 83 ? 5.281 7.016 -3.044 1.00 98.44 83 PHE A O 1
ATOM 657 N N . ALA A 1 84 ? 3.202 6.197 -2.833 1.00 98.50 84 ALA A N 1
ATOM 658 C CA . ALA A 1 84 ? 3.502 4.929 -3.485 1.00 98.50 84 ALA A CA 1
ATOM 659 C C . ALA A 1 84 ? 3.992 5.106 -4.930 1.00 98.50 84 ALA A C 1
ATOM 661 O O . ALA A 1 84 ? 4.950 4.442 -5.333 1.00 98.50 84 ALA A O 1
ATOM 662 N N . SER A 1 85 ? 3.368 5.998 -5.706 1.00 98.56 85 SER A N 1
ATOM 663 C CA . SER A 1 85 ? 3.770 6.282 -7.091 1.00 98.56 85 SER A CA 1
ATOM 664 C C . SER A 1 85 ? 5.117 7.007 -7.168 1.00 98.56 85 SER A C 1
ATOM 666 O O . SER A 1 85 ? 6.004 6.541 -7.882 1.00 98.56 85 SER A O 1
ATOM 668 N N . LEU A 1 86 ? 5.320 8.069 -6.378 1.00 98.56 86 LEU A N 1
ATOM 669 C CA . LEU A 1 86 ? 6.574 8.833 -6.356 1.00 98.56 86 LEU A CA 1
ATOM 670 C C . LEU A 1 86 ? 7.762 8.002 -5.858 1.00 98.56 86 LEU A C 1
ATOM 672 O O . LEU A 1 86 ? 8.817 7.995 -6.491 1.00 98.56 86 LEU A O 1
ATOM 676 N N . ILE A 1 87 ? 7.605 7.273 -4.749 1.00 98.62 87 ILE A N 1
ATOM 677 C CA . ILE A 1 87 ? 8.687 6.446 -4.195 1.00 98.62 87 ILE A CA 1
ATOM 678 C C . ILE A 1 87 ? 9.024 5.304 -5.151 1.00 98.62 87 ILE A C 1
ATOM 680 O O . ILE A 1 87 ? 10.201 5.029 -5.369 1.00 98.62 87 ILE A O 1
ATOM 684 N N . SER A 1 88 ? 8.019 4.672 -5.766 1.00 98.44 88 SER A N 1
ATOM 685 C CA . SER A 1 88 ? 8.260 3.632 -6.773 1.00 98.44 88 SER A CA 1
ATOM 686 C C . SER A 1 88 ? 9.019 4.172 -7.977 1.00 98.44 88 SER A C 1
ATOM 688 O O . SER A 1 88 ? 9.970 3.537 -8.415 1.00 98.44 88 SER A O 1
ATOM 690 N N . PHE A 1 89 ?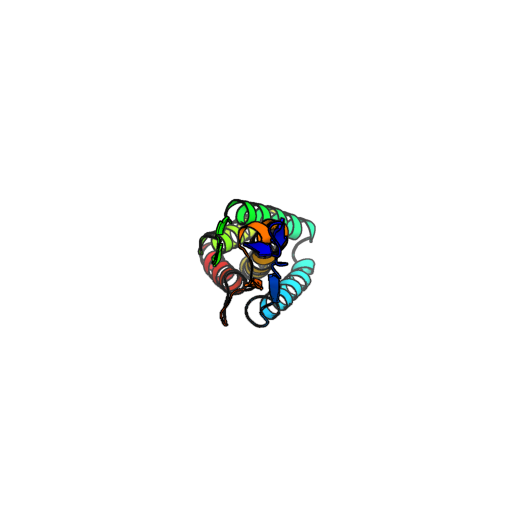 8.639 5.347 -8.482 1.00 98.50 89 PHE A N 1
ATOM 691 C CA . PHE A 1 89 ? 9.339 5.998 -9.585 1.00 98.50 89 PHE A CA 1
ATOM 692 C C . PHE A 1 89 ? 10.817 6.241 -9.249 1.00 98.50 89 PHE A C 1
ATOM 694 O O . PHE A 1 89 ? 11.698 5.785 -9.975 1.00 98.50 89 PHE A O 1
ATOM 701 N N . ILE A 1 90 ? 11.097 6.864 -8.099 1.00 98.38 90 ILE A N 1
ATOM 702 C CA . ILE A 1 90 ? 12.468 7.159 -7.654 1.00 98.38 90 ILE A CA 1
ATOM 703 C C . ILE A 1 90 ? 13.287 5.874 -7.474 1.00 98.38 90 ILE A C 1
ATOM 705 O O . ILE A 1 90 ? 14.416 5.789 -7.953 1.00 98.38 90 ILE A O 1
ATOM 709 N N . ILE A 1 91 ? 12.731 4.868 -6.795 1.00 98.12 91 ILE A N 1
ATOM 710 C CA . ILE A 1 91 ? 13.437 3.619 -6.482 1.00 98.12 91 ILE A CA 1
ATOM 711 C C . ILE A 1 91 ? 13.720 2.803 -7.742 1.00 98.12 91 ILE A C 1
ATOM 713 O O . ILE A 1 91 ? 14.826 2.286 -7.892 1.00 98.12 91 ILE A O 1
ATOM 717 N N . VAL A 1 92 ? 12.756 2.700 -8.661 1.00 97.94 92 VAL A N 1
ATOM 718 C CA . VAL A 1 92 ? 12.954 1.963 -9.914 1.00 97.94 92 VAL A CA 1
ATOM 719 C C . VAL A 1 92 ? 14.045 2.626 -10.752 1.00 97.94 92 VAL A C 1
ATOM 721 O O . VAL A 1 92 ? 14.964 1.928 -11.178 1.00 97.94 92 VAL A O 1
ATOM 724 N N . LEU A 1 93 ? 14.027 3.957 -10.894 1.00 97.19 93 LEU A N 1
ATOM 725 C CA . LEU A 1 93 ? 15.095 4.683 -11.588 1.00 97.19 93 LEU A CA 1
ATOM 726 C C . LEU A 1 93 ? 16.461 4.481 -10.921 1.00 97.19 93 LEU A C 1
ATOM 728 O O . LEU A 1 93 ? 17.437 4.173 -11.601 1.00 97.19 93 LEU A O 1
ATOM 732 N N . ALA A 1 94 ? 16.530 4.591 -9.591 1.00 97.00 94 ALA A N 1
ATOM 733 C CA . ALA A 1 94 ? 17.769 4.402 -8.837 1.00 97.00 94 ALA A CA 1
ATOM 734 C C . ALA A 1 94 ? 18.314 2.965 -8.915 1.00 97.00 94 ALA A C 1
ATOM 736 O O . ALA A 1 94 ? 19.518 2.754 -8.794 1.00 97.00 94 ALA A O 1
ATOM 737 N N . SER A 1 95 ? 17.441 1.975 -9.114 1.00 96.56 95 SER A N 1
ATOM 738 C CA . SER A 1 95 ? 17.830 0.569 -9.262 1.00 96.56 95 SER A CA 1
ATOM 739 C C . SER A 1 95 ? 18.349 0.210 -10.660 1.00 96.56 95 SER A C 1
ATOM 741 O O . SER A 1 95 ? 18.898 -0.875 -10.837 1.00 96.56 95 SER A O 1
ATOM 743 N N . GLY A 1 96 ? 18.160 1.084 -11.659 1.00 95.25 96 GLY A N 1
ATOM 744 C CA . GLY A 1 96 ? 18.461 0.790 -13.065 1.00 95.25 96 GLY A CA 1
ATOM 745 C C . GLY A 1 96 ? 17.509 -0.225 -13.711 1.00 95.25 96 GLY A C 1
ATOM 746 O O . GLY A 1 96 ? 17.782 -0.710 -14.809 1.00 95.25 96 GLY A O 1
ATOM 747 N N . ALA A 1 97 ? 16.406 -0.569 -13.041 1.00 96.12 97 ALA A N 1
ATOM 748 C CA . ALA A 1 97 ? 15.420 -1.503 -13.559 1.00 96.12 97 ALA A CA 1
ATOM 749 C C . ALA A 1 97 ? 14.550 -0.860 -14.665 1.00 96.12 97 ALA A C 1
ATOM 751 O O . ALA A 1 97 ? 14.431 0.367 -14.738 1.00 96.12 97 ALA A O 1
ATOM 752 N N . PRO A 1 98 ? 13.920 -1.666 -15.540 1.00 95.94 98 PRO A N 1
ATOM 753 C CA . PRO A 1 98 ? 13.131 -1.152 -16.658 1.00 95.94 98 PRO A CA 1
ATOM 754 C C . PRO A 1 98 ? 11.955 -0.262 -16.221 1.00 95.94 98 PRO A C 1
ATOM 756 O O . PRO A 1 98 ? 11.187 -0.622 -15.333 1.00 95.94 98 PRO A O 1
ATOM 759 N N . ILE A 1 99 ? 11.756 0.880 -16.887 1.00 96.19 99 ILE A N 1
ATOM 760 C CA . ILE A 1 99 ? 10.752 1.886 -16.482 1.00 96.19 99 ILE A CA 1
ATOM 761 C C . ILE A 1 99 ? 9.303 1.364 -16.545 1.00 96.19 99 ILE A C 1
ATOM 763 O O . ILE A 1 99 ? 8.433 1.797 -15.794 1.00 96.19 99 ILE A O 1
ATOM 767 N N . ASN A 1 100 ? 9.041 0.368 -17.395 1.00 96.25 100 ASN A N 1
ATOM 768 C CA . ASN A 1 100 ? 7.724 -0.248 -17.561 1.00 96.25 100 ASN A CA 1
ATOM 769 C C . ASN A 1 100 ? 7.255 -1.037 -16.326 1.00 96.25 100 ASN A C 1
ATOM 771 O O . ASN A 1 100 ? 6.082 -1.406 -16.256 1.00 96.25 100 ASN A O 1
ATOM 775 N N . ILE A 1 101 ? 8.132 -1.300 -15.350 1.00 97.62 101 ILE A N 1
ATOM 776 C CA . ILE A 1 101 ? 7.750 -1.990 -14.112 1.00 97.62 101 ILE A CA 1
ATOM 777 C C . ILE A 1 101 ? 7.130 -1.043 -13.081 1.00 97.62 101 ILE A C 1
ATOM 779 O O . ILE A 1 101 ? 6.495 -1.522 -12.143 1.00 97.62 101 ILE A O 1
ATOM 783 N N . ILE A 1 102 ? 7.283 0.279 -13.236 1.00 98.31 102 ILE A N 1
ATOM 784 C CA . ILE A 1 102 ? 6.853 1.277 -12.244 1.00 98.31 102 ILE A CA 1
ATOM 785 C C . ILE A 1 102 ? 5.356 1.166 -11.905 1.00 98.31 102 ILE A C 1
ATOM 787 O O . ILE A 1 102 ? 5.042 1.189 -10.713 1.00 98.31 102 ILE A O 1
ATOM 791 N N . PRO A 1 103 ? 4.416 0.970 -12.854 1.00 98.44 103 PRO A N 1
ATOM 792 C CA . PRO A 1 103 ? 3.005 0.790 -12.507 1.00 98.44 103 PRO A CA 1
ATOM 793 C C . PRO A 1 103 ? 2.751 -0.471 -11.673 1.00 98.44 103 PRO A C 1
ATOM 795 O O . PRO A 1 103 ? 2.020 -0.443 -10.687 1.00 98.44 103 PRO A O 1
ATOM 798 N N . LYS A 1 104 ? 3.414 -1.586 -12.002 1.00 98.31 104 LYS A N 1
ATOM 799 C CA . LYS A 1 104 ? 3.303 -2.824 -11.215 1.00 98.31 104 LYS A CA 1
ATOM 800 C C . LYS A 1 104 ? 3.934 -2.661 -9.826 1.00 98.31 104 LYS A C 1
ATOM 802 O O . LYS A 1 104 ? 3.379 -3.134 -8.834 1.00 98.31 104 LYS A O 1
ATOM 807 N N . HIS A 1 105 ? 5.075 -1.979 -9.751 1.00 98.50 105 HIS A N 1
ATOM 808 C CA . HIS A 1 105 ? 5.772 -1.686 -8.503 1.00 98.50 105 HIS A CA 1
ATOM 809 C C . HIS A 1 105 ? 4.934 -0.774 -7.600 1.00 98.50 105 HIS A C 1
ATOM 811 O O . HIS A 1 105 ? 4.713 -1.106 -6.440 1.00 98.50 105 HIS A O 1
ATOM 817 N N . SER A 1 106 ? 4.378 0.313 -8.138 1.00 98.50 106 SER A N 1
ATOM 818 C CA . SER A 1 106 ? 3.523 1.247 -7.398 1.00 98.50 106 SER A CA 1
ATOM 819 C C . SER A 1 106 ? 2.223 0.613 -6.911 1.00 98.50 106 SER A C 1
ATOM 821 O O . SER A 1 106 ? 1.788 0.934 -5.804 1.00 98.50 106 SER A O 1
ATOM 823 N N . PHE A 1 107 ? 1.635 -0.325 -7.661 1.00 98.69 107 PHE A N 1
ATOM 824 C CA . PHE A 1 107 ? 0.512 -1.133 -7.179 1.00 98.69 107 PHE A CA 1
ATOM 825 C C . PHE A 1 107 ? 0.908 -1.957 -5.948 1.00 98.69 107 PHE A C 1
ATOM 827 O O . PHE A 1 107 ? 0.258 -1.878 -4.905 1.00 98.69 107 PHE A O 1
ATOM 834 N N . SER A 1 108 ? 1.999 -2.724 -6.061 1.00 98.56 108 SER A N 1
ATOM 835 C CA . SER A 1 108 ? 2.481 -3.604 -4.992 1.00 98.56 108 SER A CA 1
ATOM 836 C C . SER A 1 108 ? 2.827 -2.816 -3.723 1.00 98.56 108 SER A C 1
ATOM 838 O O . SER A 1 108 ? 2.343 -3.148 -2.640 1.00 98.56 108 SER A O 1
ATOM 840 N N . ILE A 1 109 ? 3.593 -1.728 -3.871 1.00 98.62 109 ILE A N 1
ATOM 841 C CA . ILE A 1 109 ? 3.955 -0.823 -2.776 1.00 98.62 109 ILE A CA 1
ATOM 842 C C . ILE A 1 109 ? 2.718 -0.142 -2.196 1.00 98.62 109 ILE A C 1
ATOM 844 O O . ILE A 1 109 ? 2.536 -0.157 -0.986 1.00 98.62 109 ILE A O 1
ATOM 848 N N . GLY A 1 110 ? 1.835 0.409 -3.028 1.00 98.25 110 GLY A N 1
ATOM 849 C CA . GLY A 1 110 ? 0.653 1.135 -2.564 1.00 98.25 110 GLY A CA 1
ATOM 850 C C . GLY A 1 110 ? -0.262 0.283 -1.691 1.00 98.25 110 GLY A C 1
ATOM 851 O O . GLY A 1 110 ? -0.611 0.690 -0.584 1.00 98.25 110 GLY A O 1
ATOM 852 N N . VAL A 1 111 ? -0.601 -0.922 -2.150 1.00 98.06 111 VAL A N 1
ATOM 853 C CA . VAL A 1 111 ? -1.466 -1.839 -1.398 1.00 98.06 111 VAL A CA 1
ATOM 854 C C . VAL A 1 111 ? -0.803 -2.278 -0.094 1.00 98.06 111 VAL A C 1
ATOM 856 O O . VAL A 1 111 ? -1.392 -2.137 0.978 1.00 98.06 111 VAL A O 1
ATOM 859 N N . LEU A 1 112 ? 0.425 -2.804 -0.167 1.00 98.38 112 LEU A N 1
ATOM 860 C CA . LEU A 1 112 ? 1.071 -3.409 0.997 1.00 98.38 112 LEU A CA 1
ATOM 861 C C . LEU A 1 112 ? 1.477 -2.355 2.025 1.00 98.38 112 LEU A C 1
ATOM 863 O O . LEU A 1 112 ? 1.289 -2.576 3.220 1.00 98.38 112 LEU A O 1
ATOM 867 N N . SER A 1 113 ? 1.964 -1.192 1.590 1.00 98.06 113 SER A N 1
ATOM 868 C CA . SER A 1 113 ? 2.297 -0.093 2.497 1.00 98.06 113 SER A CA 1
ATOM 869 C C . SER A 1 113 ? 1.067 0.576 3.101 1.00 98.06 113 SER A C 1
ATOM 871 O O . SER A 1 113 ? 1.146 1.008 4.248 1.00 98.06 113 SER A O 1
ATOM 873 N N . SER A 1 114 ? -0.069 0.640 2.393 1.00 96.25 114 SER A N 1
ATOM 874 C CA . SER A 1 114 ? -1.323 1.111 2.996 1.00 96.25 114 SER A CA 1
ATOM 875 C C . SER A 1 114 ? -1.793 0.156 4.084 1.00 96.25 114 SER A C 1
ATOM 877 O O . SER A 1 114 ? -2.049 0.598 5.198 1.00 96.25 114 SER A O 1
ATOM 879 N N . LEU A 1 115 ? -1.832 -1.150 3.802 1.00 96.00 115 LEU A N 1
ATOM 880 C CA . LEU A 1 115 ? -2.228 -2.150 4.794 1.00 96.00 115 LEU A CA 1
ATOM 881 C C . LEU A 1 115 ? -1.296 -2.126 6.012 1.00 96.00 115 LEU A C 1
ATOM 883 O O . LEU A 1 115 ? -1.743 -2.132 7.158 1.00 96.00 115 LEU A O 1
ATOM 887 N N . PHE A 1 116 ? 0.014 -2.099 5.776 1.00 96.81 116 PHE A N 1
ATOM 888 C CA . PHE A 1 116 ? 0.983 -2.141 6.861 1.00 96.81 116 PHE A CA 1
ATOM 889 C C . PHE A 1 116 ? 1.010 -0.828 7.653 1.00 96.81 116 PHE A C 1
ATOM 891 O O . PHE A 1 116 ? 0.865 -0.839 8.874 1.00 96.81 116 PHE A O 1
ATOM 898 N N . GLY A 1 117 ? 1.167 0.301 6.960 1.00 94.94 117 GLY A N 1
ATOM 899 C CA . GLY A 1 117 ? 1.319 1.625 7.557 1.00 94.94 117 GLY A CA 1
ATOM 900 C C . GLY A 1 117 ? 0.044 2.167 8.197 1.00 94.94 117 GLY A C 1
ATOM 901 O O . GLY A 1 117 ? 0.098 2.685 9.313 1.00 94.94 117 GLY A O 1
ATOM 902 N N . ALA A 1 118 ? -1.100 2.044 7.519 1.00 92.38 118 ALA A N 1
ATOM 903 C CA . ALA A 1 118 ? -2.363 2.554 8.040 1.00 92.38 118 ALA A CA 1
ATOM 904 C C . ALA A 1 118 ? -2.952 1.596 9.076 1.00 92.38 118 ALA A C 1
ATOM 906 O O . ALA A 1 118 ? -3.175 2.011 10.206 1.00 92.38 118 ALA A O 1
ATOM 907 N N . ASP A 1 119 ? -3.139 0.319 8.737 1.00 91.06 119 ASP A N 1
ATOM 908 C CA . ASP A 1 119 ? -3.920 -0.589 9.582 1.00 91.06 119 ASP A CA 1
ATOM 909 C C . ASP A 1 119 ? -3.064 -1.358 10.595 1.00 91.06 119 ASP A C 1
ATOM 911 O O . ASP A 1 119 ? -3.289 -1.258 11.803 1.00 91.06 119 ASP A O 1
ATOM 915 N N . LEU A 1 120 ? -2.065 -2.123 10.134 1.00 93.75 120 LEU A N 1
ATOM 916 C CA . LEU A 1 120 ? -1.335 -3.056 11.005 1.00 93.75 120 LEU A CA 1
ATOM 917 C C . LEU A 1 120 ? -0.537 -2.342 12.102 1.00 93.75 120 LEU A C 1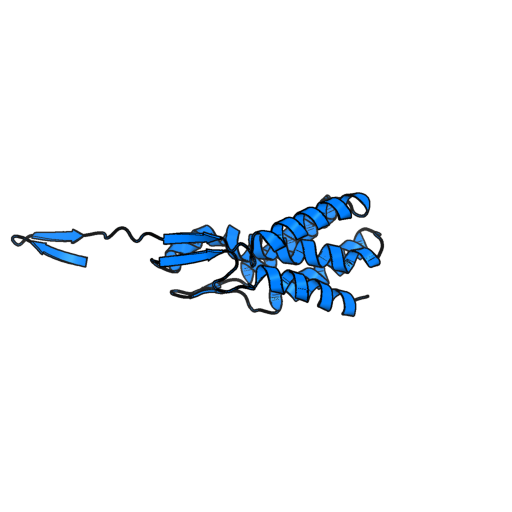
ATOM 919 O O . LEU A 1 120 ? -0.557 -2.768 13.260 1.00 93.75 120 LEU A O 1
ATOM 923 N N . LEU A 1 121 ? 0.140 -1.242 11.769 1.00 94.50 121 LEU A N 1
ATOM 924 C CA . LEU A 1 121 ? 0.911 -0.476 12.750 1.00 94.50 121 LEU A CA 1
ATOM 925 C C . LEU A 1 121 ? 0.026 0.257 13.779 1.00 94.50 121 LEU A C 1
ATOM 927 O O . LEU A 1 121 ? 0.472 0.462 14.909 1.00 94.50 121 LEU A O 1
ATOM 931 N N . HIS A 1 122 ? -1.233 0.561 13.446 1.00 91.44 122 HIS A N 1
ATOM 932 C CA . HIS A 1 122 ? -2.196 1.224 14.336 1.00 91.44 122 HIS A CA 1
ATOM 933 C C . HIS A 1 122 ? -3.110 0.255 15.102 1.00 91.44 122 HIS A C 1
ATOM 935 O O . HIS A 1 122 ? -3.991 0.692 15.844 1.00 91.44 122 HIS A O 1
ATOM 941 N N . LEU A 1 123 ? -2.885 -1.064 15.029 1.00 89.06 123 LEU A N 1
ATOM 942 C CA . LEU A 1 123 ? -3.645 -2.038 15.831 1.00 89.06 123 LEU A CA 1
ATOM 943 C C . LEU A 1 123 ? -3.567 -1.760 17.345 1.00 89.06 123 LEU A C 1
ATOM 945 O O . LEU A 1 123 ? -4.480 -2.095 18.100 1.00 89.06 123 LEU A O 1
ATOM 949 N N . LYS A 1 124 ? -2.489 -1.114 17.805 1.00 87.50 124 LYS A N 1
ATOM 950 C CA . LYS A 1 124 ? -2.326 -0.688 19.205 1.00 87.50 124 LYS A CA 1
ATOM 951 C C . LYS A 1 124 ? -3.250 0.475 19.577 1.00 87.50 124 LYS A C 1
ATOM 953 O O . LYS A 1 124 ? -3.615 0.617 20.742 1.00 87.50 124 LYS A O 1
ATOM 958 N N . ASP A 1 125 ? -3.657 1.275 18.597 1.00 85.81 125 ASP A N 1
ATOM 959 C CA . ASP A 1 125 ? -4.512 2.445 18.775 1.00 85.81 125 ASP A CA 1
ATOM 960 C C . ASP A 1 125 ? -6.005 2.112 18.741 1.00 85.81 125 ASP A C 1
ATOM 962 O O . ASP A 1 125 ? -6.823 2.984 19.027 1.00 85.81 125 ASP A O 1
ATOM 966 N N . LEU A 1 126 ? -6.383 0.851 18.493 1.00 83.81 126 LEU A N 1
ATOM 967 C CA . LEU A 1 126 ? -7.784 0.410 18.503 1.00 83.81 126 LEU A CA 1
ATOM 968 C C . LEU A 1 126 ? -8.498 0.728 19.825 1.00 83.81 126 LEU A C 1
ATOM 970 O O . LEU A 1 126 ? -9.685 1.042 19.832 1.00 83.81 126 LEU A O 1
ATOM 974 N N . GLN A 1 127 ? -7.766 0.732 20.944 1.00 82.25 127 GLN A N 1
ATOM 975 C CA . GLN A 1 127 ? -8.311 1.108 22.254 1.00 82.25 127 GLN A CA 1
ATOM 976 C C . GLN A 1 127 ? -8.789 2.568 22.310 1.00 82.25 127 GLN A C 1
ATOM 978 O O . GLN A 1 127 ? -9.661 2.891 23.109 1.00 82.25 127 GLN A O 1
ATOM 983 N N . LYS A 1 128 ? -8.240 3.448 21.462 1.00 82.31 128 LYS A N 1
ATOM 984 C CA . LYS A 1 128 ? -8.630 4.863 21.358 1.00 82.31 128 LYS A CA 1
ATOM 985 C C . LYS A 1 128 ? -9.900 5.061 20.521 1.00 82.31 128 LYS A C 1
ATOM 987 O O . LYS A 1 128 ? -10.514 6.119 20.604 1.00 82.31 128 LYS A O 1
ATOM 992 N N . ILE A 1 129 ? -10.278 4.067 19.711 1.00 80.50 129 ILE A N 1
ATOM 993 C CA . ILE A 1 129 ? -11.422 4.135 18.789 1.00 80.50 129 ILE A CA 1
ATOM 994 C C . ILE A 1 129 ? -12.733 3.806 19.518 1.00 80.50 129 ILE A C 1
ATOM 996 O O . ILE A 1 129 ? -13.760 4.423 19.231 1.00 80.50 129 ILE A O 1
ATOM 1000 N N . GLY A 1 130 ? -12.672 2.890 20.491 1.00 77.44 130 GLY A N 1
ATOM 1001 C CA . GLY A 1 130 ? -13.797 2.479 21.332 1.00 77.44 130 GLY A CA 1
ATOM 1002 C C . GLY A 1 130 ? -14.354 1.085 20.998 1.00 77.44 130 GLY A C 1
ATOM 1003 O O . GLY A 1 130 ? -13.854 0.404 20.101 1.00 77.44 130 GLY A O 1
ATOM 1004 N N . PRO A 1 131 ? -15.378 0.627 21.741 1.00 77.88 131 PRO A N 1
ATOM 1005 C CA . PRO A 1 131 ? -16.031 -0.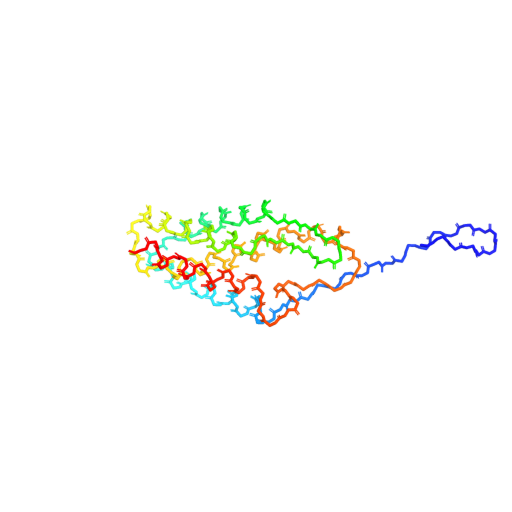660 21.513 1.00 77.88 131 PRO A CA 1
ATOM 1006 C C . PRO A 1 131 ? -16.758 -0.691 20.168 1.00 77.88 131 PRO A C 1
ATOM 1008 O O . PRO A 1 131 ? -17.343 0.307 19.753 1.00 77.88 131 PRO A O 1
ATOM 1011 N N . GLY A 1 132 ? -16.811 -1.862 19.528 1.00 83.75 132 GLY A N 1
ATOM 1012 C CA . GLY A 1 132 ? -17.558 -2.045 18.283 1.00 83.75 132 GLY A CA 1
ATOM 1013 C C . GLY A 1 132 ? -16.871 -2.971 17.289 1.00 83.75 132 GLY A C 1
ATOM 1014 O O . GLY A 1 132 ? -16.071 -3.831 17.664 1.00 83.75 132 GLY A O 1
ATOM 1015 N N . VAL A 1 133 ? -17.219 -2.798 16.015 1.00 83.62 133 VAL A N 1
ATOM 1016 C CA . VAL A 1 133 ? -16.605 -3.507 14.889 1.00 83.62 133 VAL A CA 1
ATOM 1017 C C . VAL A 1 133 ? -15.650 -2.556 14.180 1.00 83.62 133 VAL A C 1
ATOM 1019 O O . VAL A 1 133 ? -16.056 -1.478 13.757 1.00 83.62 133 VAL A O 1
ATOM 1022 N N . VAL A 1 134 ? -14.396 -2.972 14.033 1.00 86.44 134 VAL A N 1
ATOM 1023 C CA . VAL A 1 134 ? -13.392 -2.296 13.209 1.00 86.44 134 VAL A CA 1
ATOM 1024 C C . VAL A 1 134 ? -13.083 -3.205 12.028 1.00 86.44 134 VAL A C 1
ATOM 1026 O O . VAL A 1 134 ? -12.742 -4.368 12.224 1.00 86.44 134 VAL A O 1
ATOM 1029 N N . SER A 1 135 ? -13.219 -2.695 10.807 1.00 87.38 135 SER A N 1
ATOM 1030 C CA . SER A 1 135 ? -12.939 -3.452 9.584 1.00 87.38 135 SER A CA 1
ATOM 1031 C C . SER A 1 135 ? -11.620 -2.985 8.973 1.00 87.38 135 SER A C 1
ATOM 1033 O O . SER A 1 135 ? -11.527 -1.845 8.521 1.00 87.38 135 SER A O 1
ATOM 1035 N N . ILE A 1 136 ? -10.609 -3.858 8.963 1.00 87.88 136 ILE A N 1
ATOM 1036 C CA . ILE A 1 136 ? -9.374 -3.667 8.191 1.00 87.88 136 ILE A CA 1
ATOM 1037 C C . ILE A 1 136 ? -9.724 -3.844 6.721 1.00 87.88 136 ILE A C 1
ATOM 1039 O O . ILE A 1 136 ? -10.368 -4.832 6.348 1.00 87.88 136 ILE A O 1
ATOM 1043 N N . GLY A 1 137 ? -9.301 -2.914 5.873 1.00 80.38 137 GLY A N 1
ATOM 1044 C CA . GLY A 1 137 ? -9.819 -2.898 4.514 1.00 80.38 137 GLY A CA 1
ATOM 1045 C C . GLY A 1 137 ? -11.212 -2.284 4.417 1.00 80.38 137 GLY A C 1
ATOM 1046 O O . GLY A 1 137 ? -11.953 -2.676 3.521 1.00 80.38 137 GLY A O 1
ATOM 1047 N N . GLY A 1 138 ? -11.594 -1.384 5.332 1.00 76.38 138 GLY A N 1
ATOM 1048 C CA . GLY A 1 138 ? -12.774 -0.520 5.215 1.00 76.38 138 GLY A CA 1
ATOM 1049 C C . GLY A 1 138 ? -14.135 -1.193 5.406 1.00 76.38 138 GLY A C 1
ATOM 1050 O O . GLY A 1 138 ? -14.260 -2.416 5.487 1.00 76.38 138 GLY A O 1
ATOM 1051 N N . ALA A 1 139 ? -15.184 -0.365 5.476 1.00 59.00 139 ALA A N 1
ATOM 1052 C CA . ALA A 1 139 ? -16.571 -0.773 5.744 1.00 59.00 139 ALA A CA 1
ATOM 1053 C C . ALA A 1 139 ? -17.438 -1.003 4.479 1.00 59.00 139 ALA A C 1
ATOM 1055 O O . ALA A 1 139 ? -18.616 -1.330 4.603 1.00 59.00 139 ALA A O 1
ATOM 1056 N N . GLY A 1 140 ? -16.880 -0.822 3.274 1.00 59.47 140 GLY A N 1
ATOM 1057 C CA . GLY A 1 140 ? -17.572 -0.969 1.980 1.00 59.47 140 GLY A CA 1
ATOM 1058 C C . GLY A 1 140 ? -16.903 -1.985 1.044 1.00 59.47 140 GLY A C 1
ATOM 1059 O O . GLY A 1 140 ? -15.966 -2.671 1.433 1.00 59.47 140 GLY A O 1
ATOM 1060 N N . THR A 1 141 ? -17.360 -2.101 -0.205 1.00 57.38 141 THR A N 1
ATOM 1061 C CA . THR A 1 141 ? -16.791 -3.044 -1.196 1.00 57.38 141 THR A CA 1
ATOM 1062 C C . THR A 1 141 ? -15.378 -2.682 -1.649 1.00 57.38 141 THR A C 1
ATOM 1064 O O . THR A 1 141 ? -14.578 -3.577 -1.918 1.00 57.38 141 THR A O 1
ATOM 1067 N N . PHE A 1 142 ? -15.061 -1.388 -1.704 1.00 64.38 142 PHE A N 1
ATOM 1068 C CA . PHE A 1 142 ? -13.737 -0.877 -2.041 1.00 64.38 142 PHE A CA 1
ATOM 1069 C C . PHE A 1 142 ? -13.242 0.040 -0.929 1.00 64.38 142 PHE A C 1
ATOM 1071 O O . PHE A 1 142 ? -13.941 0.969 -0.527 1.00 64.38 142 PHE A O 1
ATOM 1078 N N . ASP A 1 143 ? -12.037 -0.234 -0.444 1.00 84.06 143 ASP A N 1
ATOM 1079 C CA . ASP A 1 143 ? -11.404 0.496 0.649 1.00 84.06 143 ASP A CA 1
ATOM 1080 C C . ASP A 1 143 ? -10.192 1.306 0.187 1.00 84.06 143 ASP A C 1
ATOM 1082 O O . ASP A 1 143 ? -9.704 1.130 -0.932 1.00 84.06 143 ASP A O 1
ATOM 1086 N N . GLY A 1 144 ? -9.697 2.174 1.073 1.00 88.44 144 GLY A N 1
ATOM 1087 C CA . GLY A 1 144 ? -8.441 2.891 0.943 1.00 88.44 144 GLY A CA 1
ATOM 1088 C C . GLY A 1 144 ? -7.283 2.006 0.490 1.00 88.44 144 GLY A C 1
ATOM 1089 O O . GLY A 1 144 ? -6.547 2.447 -0.385 1.00 88.44 144 GLY A O 1
ATOM 1090 N N . ILE A 1 145 ? -7.147 0.759 0.961 1.00 94.19 145 ILE A N 1
ATOM 1091 C CA . ILE A 1 145 ? -6.081 -0.145 0.482 1.00 94.19 145 ILE A CA 1
ATOM 1092 C C . ILE A 1 145 ? -6.212 -0.422 -1.027 1.00 94.19 145 ILE A C 1
ATOM 1094 O O . ILE A 1 145 ? -5.259 -0.227 -1.786 1.00 94.19 145 ILE A O 1
ATOM 1098 N N . PHE A 1 146 ? -7.392 -0.856 -1.481 1.00 94.44 146 PHE A N 1
ATOM 1099 C CA . PHE A 1 146 ? -7.640 -1.147 -2.896 1.00 94.44 146 PHE A CA 1
ATOM 1100 C C . PHE A 1 146 ? -7.502 0.105 -3.769 1.00 94.44 146 PHE A C 1
ATOM 1102 O O . PHE A 1 146 ? -6.795 0.084 -4.777 1.00 94.44 146 PHE A O 1
ATOM 1109 N N . LEU A 1 147 ? -8.147 1.205 -3.367 1.00 94.50 147 LEU A N 1
ATOM 1110 C CA . LEU A 1 147 ? -8.099 2.470 -4.099 1.00 94.50 147 LEU A CA 1
ATOM 1111 C C . LEU A 1 147 ? -6.680 3.034 -4.151 1.00 94.50 147 LEU A C 1
ATOM 1113 O O . LEU A 1 147 ? -6.290 3.573 -5.182 1.00 94.50 147 LEU A O 1
ATOM 1117 N N . THR A 1 148 ? -5.883 2.858 -3.095 1.00 95.81 148 THR A N 1
ATOM 1118 C CA . THR A 1 148 ? -4.464 3.229 -3.098 1.00 95.81 148 THR A CA 1
ATOM 1119 C C . THR A 1 148 ? -3.706 2.469 -4.176 1.00 95.81 148 THR A C 1
ATOM 1121 O O . THR A 1 148 ? -2.954 3.090 -4.918 1.00 95.81 148 THR A O 1
ATOM 1124 N N . GLY A 1 149 ? -3.927 1.158 -4.307 1.00 96.88 149 GLY A N 1
ATOM 1125 C CA . GLY A 1 149 ? -3.317 0.360 -5.371 1.00 96.88 149 GLY A CA 1
ATOM 1126 C C . GLY A 1 149 ? -3.721 0.827 -6.771 1.00 96.88 149 GLY A C 1
ATOM 1127 O O . GLY A 1 149 ? -2.872 0.986 -7.642 1.00 96.88 149 GLY A O 1
ATOM 1128 N N . VAL A 1 150 ? -5.010 1.081 -7.005 1.00 96.94 150 VAL A N 1
ATOM 1129 C CA . VAL A 1 150 ? -5.496 1.534 -8.321 1.00 96.94 150 VAL A CA 1
ATOM 1130 C C . VAL A 1 150 ? -4.980 2.935 -8.656 1.00 96.94 150 VAL A C 1
ATOM 1132 O O . VAL A 1 150 ? -4.473 3.166 -9.753 1.00 96.94 150 VAL A O 1
ATOM 1135 N N . PHE A 1 151 ? -5.074 3.880 -7.720 1.00 97.88 151 PHE A N 1
ATOM 1136 C CA . PHE A 1 151 ? -4.621 5.246 -7.958 1.00 97.88 151 PHE A CA 1
ATOM 1137 C C . PHE A 1 151 ? -3.103 5.358 -8.037 1.00 97.88 151 PHE A C 1
ATOM 1139 O O . PHE A 1 151 ? -2.625 6.177 -8.812 1.00 97.88 151 PHE A O 1
ATOM 1146 N N . SER A 1 152 ? -2.331 4.538 -7.316 1.00 97.94 152 SER A N 1
ATOM 1147 C CA . SER A 1 152 ? -0.870 4.560 -7.441 1.00 97.94 152 SER A CA 1
ATOM 1148 C C . SER A 1 152 ? -0.418 4.158 -8.845 1.00 97.94 152 SER A C 1
ATOM 1150 O O . SER A 1 152 ? 0.474 4.804 -9.393 1.00 97.94 152 SER A O 1
ATOM 1152 N N . VAL A 1 153 ? -1.089 3.182 -9.470 1.00 98.38 153 VAL A N 1
ATOM 1153 C CA . VAL A 1 153 ? -0.883 2.827 -10.883 1.00 98.38 153 VAL A CA 1
ATOM 1154 C C . VAL A 1 153 ? -1.154 4.037 -11.767 1.00 98.38 153 VAL A C 1
ATOM 1156 O O . VAL A 1 153 ? -0.269 4.451 -12.511 1.00 98.38 153 VAL A O 1
ATOM 1159 N N . ILE A 1 154 ? -2.342 4.636 -11.654 1.00 98.31 154 ILE A N 1
ATOM 1160 C CA . ILE A 1 154 ? -2.749 5.784 -12.478 1.00 98.31 154 ILE A CA 1
ATOM 1161 C C . ILE A 1 154 ? -1.766 6.949 -12.314 1.00 98.31 154 ILE A C 1
ATOM 1163 O O . ILE A 1 154 ? -1.296 7.502 -13.302 1.00 98.31 154 ILE A O 1
ATOM 1167 N N . PHE A 1 155 ? -1.405 7.294 -11.079 1.00 98.31 155 PHE A N 1
ATOM 1168 C CA . PHE A 1 155 ? -0.462 8.373 -10.790 1.00 98.31 155 PHE A CA 1
ATOM 1169 C C . PHE A 1 155 ? 0.930 8.074 -11.327 1.00 98.31 155 PHE A C 1
ATOM 1171 O O . PHE A 1 155 ? 1.573 8.964 -11.871 1.00 98.31 155 PHE A O 1
ATOM 1178 N N . SER A 1 156 ? 1.373 6.820 -11.253 1.00 97.69 156 SER A N 1
ATOM 1179 C CA . SER A 1 156 ? 2.664 6.433 -11.809 1.00 97.69 156 SER A CA 1
ATOM 1180 C C . SER A 1 156 ? 2.725 6.531 -13.332 1.00 97.69 156 SER A C 1
ATOM 1182 O O . SER A 1 156 ? 3.791 6.820 -13.863 1.00 97.69 156 SER A O 1
ATOM 1184 N N . LEU A 1 157 ? 1.598 6.361 -14.033 1.00 97.31 157 LEU A N 1
ATOM 1185 C CA . LEU A 1 157 ? 1.535 6.541 -15.486 1.00 97.31 157 LEU A CA 1
ATOM 1186 C C . LEU A 1 157 ? 1.731 8.001 -15.908 1.00 97.31 157 LEU A C 1
ATOM 1188 O O . LEU A 1 157 ? 2.162 8.237 -17.024 1.00 97.31 157 LEU A O 1
ATOM 1192 N N . PHE A 1 158 ? 1.450 8.974 -15.036 1.00 96.62 158 PHE A N 1
ATOM 1193 C CA . PHE A 1 158 ? 1.749 10.384 -15.309 1.00 96.62 158 PHE A CA 1
ATOM 1194 C C . PHE A 1 158 ? 3.230 10.746 -15.100 1.00 96.62 158 PHE A C 1
ATOM 1196 O O . PHE A 1 158 ? 3.630 11.855 -15.444 1.00 96.62 158 PHE A O 1
ATOM 1203 N N . LEU A 1 159 ? 4.031 9.854 -14.504 1.00 94.25 159 LEU A N 1
ATOM 1204 C CA . LEU A 1 159 ? 5.451 10.091 -14.214 1.00 94.25 159 LEU A CA 1
ATOM 1205 C C . LEU A 1 159 ? 6.396 9.537 -15.294 1.00 94.25 159 LEU A C 1
ATOM 1207 O O . LEU A 1 159 ? 7.584 9.848 -15.257 1.00 94.25 159 LEU A O 1
ATOM 1211 N N . ILE A 1 160 ? 5.893 8.699 -16.204 1.00 90.94 160 ILE A N 1
ATOM 1212 C CA . ILE A 1 160 ? 6.658 7.980 -17.238 1.00 90.94 160 ILE A CA 1
ATOM 1213 C C . ILE A 1 160 ? 6.333 8.584 -18.599 1.00 90.94 160 ILE A C 1
ATOM 1215 O O . ILE A 1 160 ? 7.285 8.776 -19.385 1.00 90.94 160 ILE A O 1
#

Secondary structure (DSSP, 8-state):
-EEEETTEEEE-----PEEEEE-IIIIIHHHHHHHHHHHHHTTTS-HHHHHHHHHHHHHHHHHH-EEETTTEEE--TTHHHHHHHHHHHHHHHHHT--GGGHHHHHHHHHHHHHIIIIIITTGGGHHHH-SEEEEET-SSSS-HHHHHHHHHHHHHHT--